Protein AF-A0A7S1XQ58-F1 (afdb_monomer_lite)

Radius of gyration: 17.84 Å; chains: 1; bounding box: 46×28×70 Å

Sequence (108 aa):
NTDGFRPALRLWKVTVDDVVQLRTLDGHVRGATSVAWSPDGQSLVSGSPEEKPRIWRTTAKDVEEVITLDRKFQGCGSLEWAADGQFLILGYTSDNDDDDDDDDNDDD

InterPro domains:
  IPR001680 WD40 repeat [PF00400] (21-56)
  IPR001680 WD40 repeat [PS50082] (25-66)
  IPR001680 WD40 repeat [SM00320] (18-57)
  IPR015943 WD40/YVTN repeat-like-containing domain superfamily [G3DSA:2.130.10.10] (2-100)

Organism: NCBI:txid124430

Structure (mmCIF, N/CA/C/O backbone):
data_AF-A0A7S1XQ58-F1
#
_entry.id   AF-A0A7S1XQ58-F1
#
loop_
_atom_site.group_PDB
_atom_site.id
_atom_site.type_symbol
_atom_site.label_atom_id
_atom_site.label_alt_id
_atom_site.label_comp_id
_atom_site.label_asym_id
_atom_site.label_entity_id
_atom_site.label_seq_id
_atom_site.pdbx_PDB_ins_code
_atom_site.Cartn_x
_atom_site.Cartn_y
_atom_site.Cartn_z
_atom_site.occupancy
_atom_site.B_iso_or_equiv
_atom_site.auth_seq_id
_atom_site.auth_comp_id
_atom_site.auth_asym_id
_atom_site.auth_atom_id
_atom_site.pdbx_PDB_model_num
ATOM 1 N N . ASN A 1 1 ? 29.030 3.249 -3.080 1.00 36.00 1 ASN A N 1
ATOM 2 C CA . ASN A 1 1 ? 28.599 1.884 -2.723 1.00 36.00 1 ASN A CA 1
ATOM 3 C C . ASN A 1 1 ? 27.344 1.979 -1.862 1.00 36.00 1 ASN A C 1
ATOM 5 O O . ASN A 1 1 ? 27.431 1.906 -0.64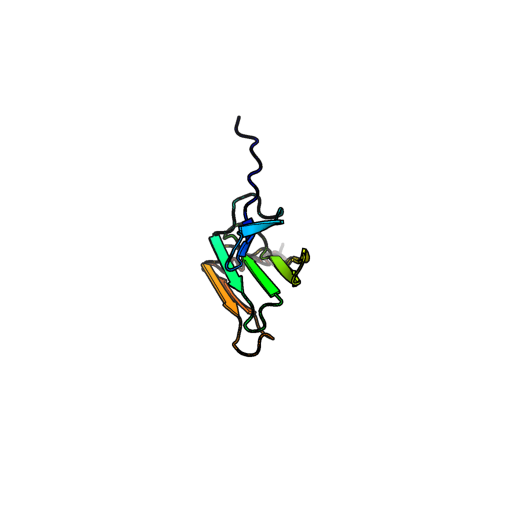5 1.00 36.00 1 ASN A O 1
ATOM 9 N N . THR A 1 2 ? 26.198 2.287 -2.468 1.00 40.34 2 THR A N 1
ATOM 10 C CA . THR A 1 2 ? 24.906 2.379 -1.772 1.00 40.34 2 THR A CA 1
ATOM 11 C C . THR A 1 2 ? 24.138 1.091 -2.017 1.00 40.34 2 THR A C 1
ATOM 13 O O . THR A 1 2 ? 23.146 1.097 -2.736 1.00 40.34 2 THR A O 1
ATOM 16 N N . ASP A 1 3 ? 24.607 -0.017 -1.448 1.00 53.31 3 ASP A N 1
ATOM 17 C CA . ASP A 1 3 ? 23.727 -1.172 -1.273 1.00 53.31 3 ASP A CA 1
ATOM 18 C C . ASP A 1 3 ? 22.868 -0.896 -0.036 1.00 53.31 3 ASP A C 1
ATOM 20 O O . ASP A 1 3 ? 23.154 -1.297 1.090 1.00 53.31 3 ASP A O 1
ATOM 24 N N . GLY A 1 4 ? 21.928 0.023 -0.226 1.00 50.00 4 GLY A N 1
ATOM 25 C CA . GLY A 1 4 ? 20.996 0.477 0.783 1.00 50.00 4 GLY A CA 1
ATOM 26 C C . GLY A 1 4 ? 19.613 0.154 0.278 1.00 50.00 4 GLY A C 1
ATOM 27 O O . GLY A 1 4 ? 18.927 1.065 -0.177 1.00 50.00 4 GLY A O 1
ATOM 28 N N . PHE A 1 5 ? 19.231 -1.124 0.334 1.00 54.72 5 PHE A N 1
ATOM 29 C CA . PHE A 1 5 ? 17.836 -1.535 0.211 1.00 54.72 5 PHE A CA 1
ATOM 30 C C . PHE A 1 5 ? 17.008 -0.660 1.159 1.00 54.72 5 PHE A C 1
ATOM 32 O O . PHE A 1 5 ? 17.092 -0.767 2.385 1.00 54.72 5 PHE A O 1
ATOM 39 N N . ARG A 1 6 ? 16.277 0.298 0.588 1.00 56.12 6 ARG A N 1
ATOM 40 C CA . ARG A 1 6 ? 15.321 1.113 1.327 1.00 56.12 6 ARG A CA 1
ATOM 41 C C . ARG A 1 6 ? 13.995 0.376 1.214 1.00 56.12 6 ARG A C 1
ATOM 43 O O . ARG A 1 6 ? 13.574 0.115 0.090 1.00 56.12 6 ARG A O 1
ATOM 50 N N . PRO A 1 7 ? 13.312 0.080 2.323 1.00 57.53 7 PRO A N 1
ATOM 51 C CA . PRO A 1 7 ? 11.928 -0.332 2.213 1.00 57.53 7 PRO A CA 1
ATOM 52 C C . PRO A 1 7 ? 11.128 0.777 1.531 1.00 57.53 7 PRO A C 1
ATOM 54 O O . PRO A 1 7 ? 11.113 1.913 2.015 1.00 57.53 7 PRO A O 1
ATOM 57 N N . ALA A 1 8 ? 10.505 0.458 0.400 1.00 71.31 8 ALA A N 1
ATOM 58 C CA . ALA A 1 8 ? 9.836 1.439 -0.448 1.00 71.31 8 ALA A CA 1
ATOM 59 C C . ALA A 1 8 ? 8.566 2.013 0.181 1.00 71.31 8 ALA A C 1
ATOM 61 O O . ALA A 1 8 ? 8.209 3.159 -0.077 1.00 71.31 8 ALA A O 1
ATOM 62 N N . LEU A 1 9 ? 7.878 1.221 1.002 1.00 76.31 9 LEU A N 1
ATOM 63 C CA . LEU A 1 9 ? 6.607 1.596 1.598 1.00 76.31 9 LEU A CA 1
ATOM 64 C C . LEU A 1 9 ? 6.551 1.138 3.049 1.00 76.31 9 LEU A C 1
ATOM 66 O O . LEU A 1 9 ? 7.072 0.089 3.430 1.00 76.31 9 LEU A O 1
ATOM 70 N N . ARG A 1 10 ? 5.896 1.941 3.876 1.00 80.44 10 ARG A N 1
ATOM 71 C CA . ARG A 1 10 ? 5.611 1.616 5.271 1.00 80.44 10 ARG A CA 1
ATOM 72 C C . ARG A 1 10 ? 4.145 1.906 5.518 1.00 80.44 10 ARG A C 1
ATOM 74 O O . ARG A 1 10 ? 3.628 2.912 5.040 1.00 80.44 10 ARG A O 1
ATOM 81 N N . LEU A 1 11 ? 3.491 1.017 6.254 1.00 82.25 11 LEU A N 1
ATOM 82 C CA . LEU A 1 11 ? 2.132 1.233 6.711 1.00 82.25 11 LEU A CA 1
ATOM 83 C C . LEU A 1 11 ? 2.141 1.634 8.182 1.00 82.25 11 LEU A C 1
ATOM 85 O O . LEU A 1 11 ? 2.735 0.954 9.024 1.00 82.25 11 LEU A O 1
ATOM 89 N N . TRP A 1 12 ? 1.412 2.702 8.487 1.00 84.56 12 TRP A N 1
ATOM 90 C CA . TRP A 1 12 ? 1.167 3.163 9.845 1.00 84.56 12 TRP A CA 1
ATOM 91 C C . TRP A 1 12 ? -0.320 3.099 10.162 1.00 84.56 12 TRP A C 1
ATOM 93 O O . TRP A 1 12 ? -1.159 3.510 9.361 1.00 84.56 12 TRP A O 1
ATOM 103 N N . LYS A 1 13 ? -0.637 2.609 11.356 1.00 83.44 13 LYS A N 1
ATOM 104 C CA . LYS A 1 13 ? -1.957 2.724 11.957 1.00 83.44 13 LYS A CA 1
ATOM 105 C C . LYS A 1 13 ? -1.989 3.989 12.791 1.00 83.44 13 LYS A C 1
ATOM 107 O O . LYS A 1 13 ? -1.280 4.088 13.788 1.00 83.44 13 LYS A O 1
ATOM 112 N N . VAL A 1 14 ? -2.826 4.931 12.379 1.00 84.75 14 VAL A N 1
ATOM 113 C CA . VAL A 1 14 ? -3.066 6.172 13.114 1.00 84.75 14 VAL A CA 1
ATOM 114 C C . VAL A 1 14 ? -4.330 5.999 13.944 1.00 84.75 14 VAL A C 1
ATOM 116 O O . VAL A 1 14 ? -5.383 5.623 13.43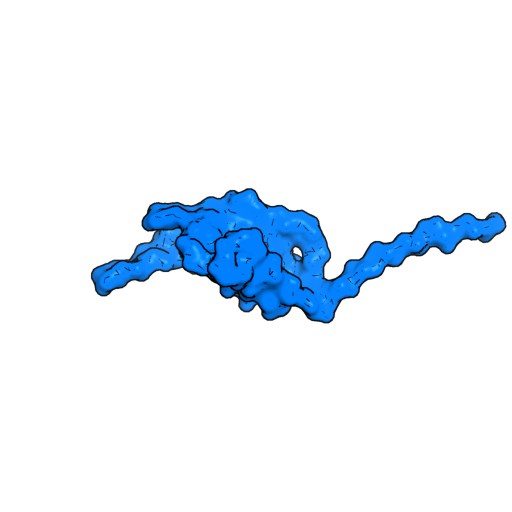2 1.00 84.75 14 VAL A O 1
ATOM 119 N N . THR A 1 15 ? -4.213 6.253 15.237 1.00 84.00 15 THR A N 1
ATOM 120 C CA . THR A 1 15 ? -5.324 6.350 16.183 1.00 84.00 15 THR A CA 1
ATOM 121 C C . THR A 1 15 ? -5.329 7.749 16.792 1.00 84.00 15 THR A C 1
ATOM 123 O O . THR A 1 15 ? -4.401 8.522 16.566 1.00 84.00 15 THR A O 1
ATOM 126 N N . VAL A 1 16 ? -6.379 8.094 17.541 1.00 87.44 16 VAL A N 1
ATOM 127 C CA . VAL A 1 16 ? -6.478 9.415 18.188 1.00 87.44 16 VAL A CA 1
ATOM 128 C C . VAL A 1 16 ? -5.291 9.669 19.127 1.00 87.44 16 VAL A C 1
ATOM 130 O O . VAL A 1 16 ? -4.820 10.800 19.210 1.00 87.44 16 VAL A O 1
ATOM 133 N N . ASP A 1 17 ? -4.778 8.614 19.764 1.00 87.81 17 ASP A N 1
ATOM 134 C CA . ASP A 1 17 ? -3.777 8.719 20.826 1.00 87.81 17 ASP A CA 1
ATOM 135 C C . ASP A 1 17 ? -2.373 8.237 20.414 1.00 87.81 17 ASP A C 1
ATOM 137 O O . ASP A 1 17 ? -1.408 8.512 21.124 1.00 87.81 17 ASP A O 1
ATOM 141 N N . ASP A 1 18 ? -2.237 7.513 19.294 1.00 86.75 18 ASP A N 1
ATOM 142 C CA . ASP A 1 18 ? -0.964 6.895 18.896 1.00 86.75 18 ASP A CA 1
ATOM 143 C C . ASP A 1 18 ? -0.843 6.635 17.383 1.00 86.75 18 ASP A C 1
ATOM 145 O O . ASP A 1 18 ? -1.837 6.400 16.685 1.00 86.75 18 ASP A O 1
ATOM 149 N N . VAL A 1 19 ? 0.397 6.611 16.890 1.00 87.62 19 VAL A N 1
ATOM 150 C CA . VAL A 1 19 ? 0.771 6.221 15.527 1.00 87.62 19 VAL A CA 1
ATOM 151 C C . VAL A 1 19 ? 1.730 5.041 15.599 1.00 87.62 19 VAL A C 1
ATOM 153 O O . VAL A 1 19 ? 2.916 5.189 15.888 1.00 87.62 19 VAL A O 1
ATOM 156 N N . VAL A 1 20 ? 1.228 3.857 15.258 1.00 86.62 20 VAL A N 1
ATOM 157 C CA . VAL A 1 20 ? 2.008 2.617 15.305 1.00 86.62 20 VAL A CA 1
ATOM 158 C C . VAL A 1 20 ? 2.376 2.194 13.891 1.00 86.62 20 VAL A C 1
ATOM 160 O O . VAL A 1 20 ? 1.503 1.998 13.045 1.00 86.62 20 VAL A O 1
ATOM 163 N N . GLN A 1 21 ? 3.670 2.019 13.615 1.00 84.38 21 GLN A N 1
ATOM 164 C CA . GLN A 1 21 ? 4.105 1.388 12.368 1.00 84.38 21 GLN A CA 1
ATOM 165 C C . GLN A 1 21 ? 3.688 -0.087 12.392 1.00 84.38 21 GLN A C 1
ATOM 167 O O . GLN A 1 21 ? 4.163 -0.846 13.231 1.00 84.38 21 GLN A O 1
ATOM 172 N N . LEU A 1 22 ? 2.801 -0.482 11.478 1.00 82.81 22 LEU A N 1
ATOM 173 C CA . LEU A 1 22 ? 2.323 -1.861 11.382 1.00 82.81 22 LEU A CA 1
ATOM 174 C C . LEU A 1 22 ? 3.335 -2.734 10.655 1.00 82.81 22 LEU A C 1
ATOM 176 O O . LEU A 1 22 ? 3.729 -3.782 11.156 1.00 82.81 22 LEU A O 1
ATOM 180 N N . ARG A 1 23 ? 3.748 -2.304 9.460 1.00 80.00 23 ARG A N 1
ATOM 181 C CA . ARG A 1 23 ? 4.592 -3.125 8.600 1.00 80.00 23 ARG A CA 1
ATOM 182 C C . ARG A 1 23 ? 5.395 -2.296 7.614 1.00 80.00 23 ARG A C 1
ATOM 184 O O . ARG A 1 23 ? 4.994 -1.212 7.191 1.00 80.00 23 ARG A O 1
ATOM 191 N N . THR A 1 24 ? 6.534 -2.855 7.252 1.00 81.12 24 THR A N 1
ATOM 192 C CA . THR A 1 24 ? 7.379 -2.410 6.157 1.00 81.12 24 THR A CA 1
ATOM 193 C C . THR A 1 24 ? 7.070 -3.283 4.940 1.00 81.12 24 THR A C 1
ATOM 195 O O . THR A 1 24 ? 7.140 -4.505 5.040 1.00 81.12 24 THR A O 1
ATOM 198 N N . LEU A 1 25 ? 6.649 -2.681 3.829 1.00 77.69 25 LEU A N 1
ATOM 199 C CA . LEU A 1 25 ? 6.297 -3.407 2.609 1.00 77.69 25 LEU A CA 1
ATOM 200 C C . LEU A 1 25 ? 7.542 -3.491 1.722 1.00 77.69 25 LEU A C 1
ATOM 202 O O . LEU A 1 25 ? 7.851 -2.575 0.953 1.00 77.69 25 LEU A O 1
ATOM 206 N N . ASP A 1 26 ? 8.274 -4.585 1.896 1.00 72.69 26 ASP A N 1
ATOM 207 C CA . ASP A 1 26 ? 9.482 -4.898 1.144 1.00 72.69 26 ASP A CA 1
ATOM 208 C C . ASP A 1 26 ? 9.111 -5.633 -0.146 1.00 72.69 26 ASP A C 1
ATOM 210 O O . ASP A 1 26 ? 8.364 -6.606 -0.123 1.00 72.69 26 ASP A O 1
ATOM 214 N N . GLY A 1 27 ? 9.610 -5.158 -1.287 1.00 65.56 27 GLY A N 1
ATOM 215 C CA . GLY A 1 27 ? 9.301 -5.773 -2.582 1.00 65.56 27 GLY A CA 1
ATOM 216 C C . GLY A 1 27 ? 9.433 -4.835 -3.776 1.00 65.56 27 GLY A C 1
ATOM 217 O O . GLY A 1 27 ? 9.603 -5.313 -4.898 1.00 65.56 27 GLY A O 1
ATOM 218 N N . HIS A 1 28 ? 9.398 -3.524 -3.529 1.00 69.56 28 HIS A N 1
ATOM 219 C CA . HIS A 1 28 ? 9.757 -2.507 -4.513 1.00 69.56 28 HIS A CA 1
ATOM 220 C C . HIS A 1 28 ? 11.212 -2.067 -4.270 1.00 69.56 28 HIS A C 1
ATOM 222 O O . HIS A 1 28 ? 11.515 -1.487 -3.229 1.00 69.56 28 HIS A O 1
ATOM 228 N N . VAL A 1 29 ? 12.127 -2.404 -5.177 1.00 62.75 29 VAL A N 1
ATOM 229 C CA . VAL A 1 29 ? 13.577 -2.140 -5.113 1.00 62.75 29 VAL A CA 1
ATOM 230 C C . VAL A 1 29 ? 13.900 -0.703 -5.536 1.00 62.75 29 VAL A C 1
ATOM 232 O O . VAL A 1 29 ? 14.799 -0.084 -4.966 1.00 62.75 29 VAL A O 1
ATOM 235 N N . ARG A 1 30 ? 13.158 -0.136 -6.496 1.00 66.75 30 ARG A N 1
ATOM 236 C CA . ARG A 1 30 ? 13.351 1.241 -6.996 1.00 66.75 30 ARG A CA 1
ATOM 237 C C . ARG A 1 30 ? 12.408 2.273 -6.368 1.00 66.75 30 ARG A C 1
ATOM 239 O O . ARG A 1 30 ? 12.538 3.463 -6.647 1.00 66.75 30 ARG A O 1
ATOM 246 N N . GLY A 1 31 ? 11.535 1.837 -5.460 1.00 69.06 31 GLY A N 1
ATOM 247 C CA . GLY A 1 31 ? 10.573 2.689 -4.763 1.00 69.06 31 GLY A CA 1
ATOM 248 C C . GLY A 1 31 ? 9.220 2.734 -5.472 1.00 69.06 31 GLY A C 1
ATOM 249 O O . GLY A 1 31 ? 9.148 2.748 -6.698 1.00 69.06 31 GLY A O 1
ATOM 250 N N . ALA A 1 32 ? 8.139 2.765 -4.694 1.00 73.00 32 ALA A N 1
ATOM 251 C CA . ALA A 1 32 ? 6.789 2.889 -5.231 1.00 73.00 32 ALA A CA 1
ATOM 252 C C . ALA A 1 32 ? 6.469 4.365 -5.500 1.00 73.00 32 ALA A C 1
ATOM 254 O O . ALA A 1 32 ? 6.593 5.201 -4.603 1.00 73.00 32 ALA A O 1
ATOM 255 N N . THR A 1 33 ? 6.050 4.687 -6.722 1.00 75.62 33 THR A N 1
ATOM 256 C CA . THR A 1 33 ? 5.640 6.049 -7.107 1.00 75.62 33 THR A CA 1
ATOM 257 C C . THR A 1 33 ? 4.145 6.272 -6.934 1.00 75.62 33 THR A C 1
ATOM 259 O O . THR A 1 33 ? 3.706 7.418 -6.879 1.00 75.62 33 THR A O 1
ATOM 262 N N . SER A 1 34 ? 3.363 5.195 -6.836 1.00 77.31 34 SER A N 1
ATOM 263 C CA . SER A 1 34 ? 1.912 5.265 -6.730 1.00 77.31 34 SER A CA 1
ATOM 264 C C . SER A 1 34 ? 1.369 4.242 -5.737 1.00 77.31 34 SER A C 1
ATOM 266 O O . SER A 1 34 ? 1.880 3.122 -5.623 1.00 77.31 34 SER A O 1
ATOM 268 N N . VAL A 1 35 ? 0.324 4.646 -5.013 1.00 81.88 35 VAL A N 1
ATOM 269 C CA . VAL A 1 35 ? -0.398 3.828 -4.035 1.00 81.88 35 VAL A CA 1
ATOM 270 C C . VAL A 1 35 ? -1.893 4.132 -4.092 1.00 81.88 35 VAL A C 1
ATOM 272 O O . VAL A 1 35 ? -2.283 5.297 -4.136 1.00 81.88 35 VAL A O 1
ATOM 275 N N . ALA A 1 36 ? -2.731 3.096 -4.053 1.00 85.56 36 ALA A N 1
ATOM 276 C CA . ALA A 1 36 ? -4.185 3.239 -4.067 1.00 85.56 36 ALA A CA 1
ATOM 277 C C . ALA A 1 36 ? -4.860 2.222 -3.142 1.00 85.56 36 ALA A C 1
ATOM 279 O O . ALA A 1 36 ? -4.620 1.015 -3.235 1.00 85.56 36 ALA A O 1
ATOM 280 N N . TRP A 1 37 ? -5.720 2.722 -2.258 1.00 84.75 37 TRP A N 1
ATOM 281 C CA . TRP A 1 37 ? -6.546 1.906 -1.374 1.00 84.75 37 TRP A CA 1
ATOM 282 C C . TRP A 1 37 ? -7.819 1.459 -2.077 1.00 84.75 37 TRP A C 1
ATOM 284 O O . TRP A 1 37 ? -8.425 2.240 -2.811 1.00 84.75 37 TRP A O 1
ATOM 294 N N . SER A 1 38 ? -8.243 0.227 -1.816 1.00 86.12 38 SER A N 1
ATOM 295 C CA . SER A 1 38 ? -9.579 -0.211 -2.186 1.00 86.12 38 SER A CA 1
ATOM 296 C C . SER A 1 38 ? -10.627 0.560 -1.368 1.00 86.12 38 SER A C 1
ATOM 298 O O . SER A 1 38 ? -10.374 0.907 -0.208 1.00 86.12 38 SER A O 1
ATOM 300 N N . PRO A 1 39 ? -11.823 0.818 -1.924 1.00 81.50 39 PRO A N 1
ATOM 301 C CA . PRO A 1 39 ? -12.896 1.523 -1.220 1.00 81.50 39 PRO A CA 1
ATOM 302 C C . PRO A 1 39 ? -13.350 0.828 0.069 1.00 81.50 39 PRO A C 1
ATOM 304 O O . PRO A 1 39 ? -13.835 1.483 0.988 1.00 81.50 39 PRO A O 1
ATOM 307 N N . ASP A 1 40 ? -13.182 -0.495 0.149 1.00 82.62 40 ASP A N 1
ATOM 308 C CA . ASP A 1 40 ? -13.493 -1.292 1.338 1.00 82.62 40 ASP A CA 1
ATOM 309 C C . ASP A 1 40 ? -12.405 -1.227 2.430 1.00 82.62 40 ASP A C 1
ATOM 311 O O . ASP A 1 40 ? -12.611 -1.735 3.534 1.00 82.62 40 ASP A O 1
ATOM 315 N N . GLY A 1 41 ? -11.251 -0.611 2.141 1.00 82.25 41 GLY A N 1
ATOM 316 C CA . GLY A 1 41 ? -10.117 -0.485 3.056 1.00 82.25 41 GLY A CA 1
ATOM 317 C C . GLY A 1 41 ? -9.428 -1.807 3.408 1.00 82.25 41 GLY A C 1
ATOM 318 O O . GLY A 1 41 ? -8.680 -1.853 4.384 1.00 82.25 41 GLY A O 1
ATOM 319 N N . GLN A 1 42 ? -9.690 -2.890 2.670 1.00 84.56 42 GLN A N 1
ATOM 320 C CA . GLN A 1 42 ? -9.094 -4.208 2.925 1.00 84.56 42 GLN A CA 1
ATOM 321 C C . GLN A 1 42 ? -7.896 -4.508 2.030 1.00 84.56 42 GLN A C 1
ATOM 323 O O . GLN A 1 42 ? -7.121 -5.416 2.333 1.00 84.56 42 GLN A O 1
ATOM 328 N N . SER A 1 43 ? -7.742 -3.774 0.932 1.00 86.31 43 SER A N 1
ATOM 329 C CA . SER A 1 43 ? -6.679 -3.976 -0.041 1.00 86.31 43 SER A CA 1
ATOM 330 C C . SER A 1 43 ? -5.978 -2.661 -0.367 1.00 86.31 43 SER A C 1
ATOM 332 O O . SER A 1 43 ? -6.566 -1.584 -0.408 1.00 86.31 43 SER A O 1
ATOM 334 N N . LEU A 1 44 ? -4.686 -2.760 -0.625 1.00 85.62 44 LEU A N 1
ATOM 335 C CA . LEU A 1 44 ? -3.822 -1.673 -1.045 1.00 85.62 44 LEU A CA 1
ATOM 336 C C . LEU A 1 44 ? -3.062 -2.144 -2.274 1.00 85.62 44 LEU A C 1
ATOM 338 O O . LEU A 1 44 ? -2.544 -3.255 -2.305 1.00 85.62 44 LEU A O 1
ATOM 342 N N . VAL A 1 45 ? -2.946 -1.284 -3.271 1.00 83.69 45 VAL A N 1
ATOM 343 C CA . VAL A 1 45 ? -2.106 -1.529 -4.441 1.00 83.69 45 VAL A CA 1
ATOM 344 C C . VAL A 1 45 ? -0.962 -0.548 -4.392 1.00 83.69 45 VAL A C 1
ATOM 346 O O . VAL A 1 45 ? -1.164 0.632 -4.107 1.00 83.69 45 VAL A O 1
ATOM 349 N N . SER A 1 46 ? 0.232 -1.035 -4.688 1.00 81.44 46 SER A N 1
ATOM 350 C CA . SER A 1 46 ? 1.381 -0.188 -4.947 1.00 81.44 46 SER A CA 1
ATOM 351 C C . SER A 1 46 ? 2.044 -0.537 -6.263 1.00 81.44 46 SER A C 1
ATOM 353 O O . SER A 1 46 ? 2.128 -1.704 -6.647 1.00 81.44 46 SER A O 1
ATOM 355 N N . GLY A 1 47 ? 2.537 0.491 -6.939 1.00 77.06 47 GLY A N 1
ATOM 356 C CA . GLY A 1 47 ? 3.178 0.369 -8.237 1.00 77.06 47 GLY A CA 1
ATOM 357 C C . GLY A 1 47 ? 4.416 1.249 -8.332 1.00 77.06 47 GLY A C 1
ATOM 358 O O . GLY A 1 47 ? 4.496 2.312 -7.704 1.00 77.06 47 GLY A O 1
ATOM 359 N N . SER A 1 48 ? 5.373 0.781 -9.129 1.00 74.81 48 SER A N 1
ATOM 360 C CA . SER A 1 48 ? 6.538 1.538 -9.572 1.00 74.81 48 SER A CA 1
ATOM 361 C C . SER A 1 48 ? 6.615 1.510 -11.105 1.00 74.81 48 SER A C 1
ATOM 363 O O . SER A 1 48 ? 6.241 0.497 -11.698 1.00 74.81 48 SER A O 1
ATOM 365 N N . PRO A 1 49 ? 7.135 2.554 -11.778 1.00 68.31 49 PRO A N 1
ATOM 366 C CA . PRO A 1 49 ? 7.286 2.578 -13.232 1.00 68.31 49 PRO A CA 1
ATOM 367 C C . PRO A 1 49 ? 8.202 1.474 -13.765 1.00 68.31 49 PRO A C 1
ATOM 369 O O . PRO A 1 49 ? 8.234 1.221 -14.962 1.00 68.31 49 PRO A O 1
ATOM 372 N N . GLU A 1 50 ? 8.961 0.835 -12.884 1.00 63.59 50 GLU A N 1
ATOM 373 C CA . GLU A 1 50 ? 9.987 -0.131 -13.248 1.00 63.59 50 GLU A CA 1
ATOM 374 C C . GLU A 1 50 ? 9.795 -1.495 -12.591 1.00 63.59 50 GLU A C 1
ATOM 376 O O . GLU A 1 50 ? 10.614 -2.398 -12.761 1.00 63.59 50 GLU A O 1
ATOM 381 N N . GLU A 1 51 ? 8.733 -1.648 -11.799 1.00 71.38 51 GLU A N 1
ATOM 382 C CA . GLU A 1 51 ? 8.523 -2.838 -10.991 1.00 71.38 51 GLU A CA 1
ATOM 383 C C . GLU A 1 51 ? 7.078 -3.287 -11.059 1.00 71.38 51 GLU A C 1
ATOM 385 O O . GLU A 1 51 ? 6.147 -2.512 -11.274 1.00 71.38 51 GLU A O 1
ATOM 390 N N . LYS A 1 52 ? 6.901 -4.585 -10.851 1.00 75.00 52 LYS A N 1
ATOM 391 C CA . LYS A 1 52 ? 5.593 -5.221 -10.881 1.00 75.00 52 LYS A CA 1
ATOM 392 C C . LYS A 1 52 ? 4.679 -4.575 -9.834 1.00 75.00 52 LYS A C 1
ATOM 394 O O . LYS A 1 52 ? 5.082 -4.478 -8.669 1.00 75.00 52 LYS A O 1
ATOM 399 N N . PRO A 1 53 ? 3.450 -4.168 -10.198 1.00 77.62 53 PRO A N 1
ATOM 400 C CA . PRO A 1 53 ? 2.473 -3.746 -9.215 1.00 77.62 53 PRO A CA 1
ATOM 401 C C . PRO A 1 53 ? 2.191 -4.888 -8.234 1.00 77.62 53 PRO A C 1
ATOM 403 O O . PRO A 1 53 ? 2.040 -6.053 -8.622 1.00 77.62 53 PRO A O 1
ATOM 406 N N . ARG A 1 54 ? 2.121 -4.537 -6.952 1.00 79.25 54 ARG A N 1
ATOM 407 C CA . ARG A 1 54 ? 1.873 -5.464 -5.847 1.00 79.25 54 ARG A CA 1
ATOM 408 C C . ARG A 1 54 ? 0.578 -5.094 -5.150 1.00 79.25 54 ARG A C 1
ATOM 410 O O . ARG A 1 54 ? 0.328 -3.920 -4.872 1.00 79.25 54 ARG A O 1
ATOM 417 N N . ILE A 1 55 ? -0.220 -6.109 -4.846 1.00 83.81 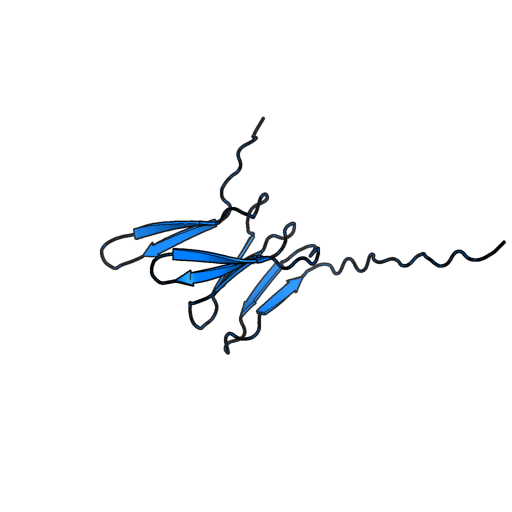55 ILE A N 1
ATOM 418 C CA . ILE A 1 55 ? -1.452 -5.991 -4.077 1.00 83.81 55 ILE A CA 1
ATOM 419 C C . ILE A 1 55 ? -1.212 -6.561 -2.685 1.00 83.81 55 ILE A C 1
ATOM 421 O O . ILE A 1 55 ? -0.778 -7.702 -2.509 1.00 83.81 55 ILE A O 1
ATOM 425 N N . TRP A 1 56 ? -1.552 -5.754 -1.697 1.00 85.25 56 TRP A N 1
ATOM 426 C CA . TRP A 1 56 ? -1.404 -6.022 -0.283 1.00 85.25 56 TRP A CA 1
ATOM 427 C C . TRP A 1 56 ? -2.790 -6.093 0.334 1.00 85.25 56 TRP A C 1
ATOM 429 O O . TRP A 1 56 ? -3.592 -5.181 0.157 1.00 85.25 56 TRP A O 1
ATOM 439 N N . ARG A 1 57 ? -3.082 -7.147 1.085 1.00 84.44 57 ARG A N 1
ATOM 440 C CA . ARG A 1 57 ? -4.279 -7.205 1.917 1.00 84.44 57 ARG A CA 1
ATOM 441 C C . ARG A 1 57 ? -3.938 -6.663 3.284 1.00 84.44 57 ARG A C 1
ATOM 443 O O . ARG A 1 57 ? -3.019 -7.139 3.945 1.00 84.44 57 ARG A O 1
ATOM 450 N N . THR A 1 58 ? -4.700 -5.678 3.712 1.00 80.19 58 THR A N 1
ATOM 451 C CA . THR A 1 58 ? -4.542 -5.032 5.002 1.00 80.19 58 THR A CA 1
ATOM 452 C C . THR A 1 58 ? -5.635 -5.502 5.944 1.00 80.19 58 THR A C 1
ATOM 454 O O . THR A 1 58 ? -6.826 -5.448 5.648 1.00 80.19 58 THR A O 1
ATOM 457 N N . THR A 1 59 ? -5.226 -5.930 7.121 1.00 76.25 59 THR A N 1
ATOM 458 C CA . THR A 1 59 ? -6.093 -6.254 8.245 1.00 76.25 59 THR A CA 1
ATOM 459 C C . THR A 1 59 ? -5.826 -5.258 9.370 1.00 76.25 59 THR A C 1
ATOM 461 O O . THR A 1 59 ? -4.789 -4.598 9.413 1.00 76.25 59 THR A O 1
ATOM 464 N N . ALA A 1 60 ? -6.737 -5.156 10.341 1.00 68.75 60 ALA A N 1
ATOM 465 C CA . ALA A 1 60 ? -6.618 -4.204 11.452 1.00 68.75 60 ALA A CA 1
ATOM 466 C C . ALA A 1 60 ? -5.337 -4.351 12.307 1.00 68.75 60 ALA A C 1
ATOM 468 O O . ALA A 1 60 ? -5.059 -3.481 13.146 1.00 68.75 60 ALA A O 1
ATOM 469 N N . LYS A 1 61 ? -4.612 -5.464 12.146 1.00 68.50 61 LYS A N 1
ATOM 470 C CA . LYS A 1 61 ? -3.389 -5.796 12.880 1.00 68.50 61 LYS A CA 1
ATOM 471 C C . LYS A 1 61 ? -2.183 -6.043 11.981 1.00 68.50 61 LYS A C 1
ATOM 473 O O . LYS A 1 61 ? -1.076 -5.999 12.502 1.00 68.50 61 LYS A O 1
ATOM 478 N N . ASP A 1 62 ? -2.377 -6.309 10.691 1.00 74.00 62 ASP A N 1
ATOM 479 C CA . ASP A 1 62 ? -1.278 -6.742 9.837 1.00 74.00 62 ASP A CA 1
ATOM 480 C C . ASP A 1 62 ? -1.526 -6.524 8.341 1.00 74.00 62 ASP A C 1
ATOM 482 O O . ASP A 1 62 ? -2.667 -6.350 7.924 1.00 74.00 62 ASP A O 1
ATOM 486 N N . VAL A 1 63 ? -0.471 -6.571 7.532 1.00 79.56 63 VAL A N 1
ATOM 487 C CA . VAL A 1 63 ? -0.544 -6.491 6.068 1.00 79.56 63 VAL A CA 1
ATOM 488 C C . VAL A 1 63 ? 0.201 -7.653 5.442 1.00 79.56 63 VAL A C 1
ATOM 490 O O . VAL A 1 63 ? 1.343 -7.925 5.795 1.00 79.56 63 VAL A O 1
ATOM 493 N N . GLU A 1 64 ? -0.409 -8.300 4.463 1.00 80.19 64 GLU A N 1
ATOM 494 C CA . GLU A 1 64 ? 0.206 -9.408 3.742 1.00 80.19 64 GLU A CA 1
ATOM 495 C C . GLU A 1 64 ? 0.196 -9.125 2.242 1.00 80.19 64 GLU A C 1
ATOM 497 O O . GLU A 1 64 ? -0.783 -8.608 1.704 1.00 80.19 64 GLU A O 1
ATOM 502 N N . GLU A 1 65 ? 1.297 -9.443 1.561 1.00 78.81 65 GLU A N 1
ATOM 503 C CA . GLU A 1 65 ? 1.313 -9.452 0.100 1.00 78.81 65 GLU A CA 1
ATOM 504 C C . GLU A 1 65 ? 0.441 -10.612 -0.386 1.00 78.81 65 GLU A C 1
ATOM 506 O O . GLU A 1 65 ? 0.650 -11.753 0.024 1.00 78.81 65 GLU A O 1
ATOM 511 N N . VAL A 1 66 ? -0.539 -10.325 -1.243 1.00 78.25 66 VAL A N 1
ATOM 512 C CA . VAL A 1 66 ? -1.455 -11.355 -1.761 1.00 78.25 66 VAL A CA 1
ATOM 513 C C . VAL A 1 66 ? -1.161 -11.673 -3.217 1.00 78.25 66 VAL A C 1
ATOM 515 O O . VAL A 1 66 ? -1.202 -12.839 -3.599 1.00 78.25 66 VAL A O 1
ATOM 518 N N . ILE A 1 67 ? -0.888 -10.656 -4.039 1.00 77.94 67 ILE A N 1
ATOM 519 C CA . ILE A 1 67 ? -0.701 -10.829 -5.483 1.00 77.94 67 ILE A CA 1
ATOM 520 C C . ILE A 1 67 ? 0.424 -9.917 -5.967 1.00 77.94 67 ILE A C 1
ATOM 522 O O . ILE A 1 67 ? 0.361 -8.702 -5.787 1.00 77.94 67 ILE A O 1
ATOM 526 N N . THR A 1 68 ? 1.406 -10.500 -6.652 1.00 73.06 68 THR A N 1
ATOM 527 C CA . THR A 1 68 ? 2.306 -9.772 -7.552 1.00 73.06 68 THR A CA 1
ATOM 528 C C . THR A 1 68 ? 1.802 -9.981 -8.975 1.00 73.06 68 THR A C 1
ATOM 530 O O . THR A 1 68 ? 1.655 -11.121 -9.419 1.00 73.06 68 THR A O 1
ATOM 533 N N . LEU A 1 69 ? 1.514 -8.898 -9.696 1.00 69.94 69 LEU A N 1
ATOM 534 C CA . LEU A 1 69 ? 1.110 -9.000 -11.096 1.00 69.94 69 LEU A CA 1
ATOM 535 C C . LEU A 1 69 ? 2.357 -9.274 -11.949 1.00 69.94 69 LEU A C 1
ATOM 537 O O . LEU A 1 69 ? 3.243 -8.433 -12.050 1.00 69.94 69 LEU A O 1
ATOM 541 N N . ASP A 1 70 ? 2.445 -10.473 -12.531 1.00 58.56 70 ASP A N 1
ATOM 542 C CA . ASP A 1 70 ? 3.671 -10.978 -13.175 1.0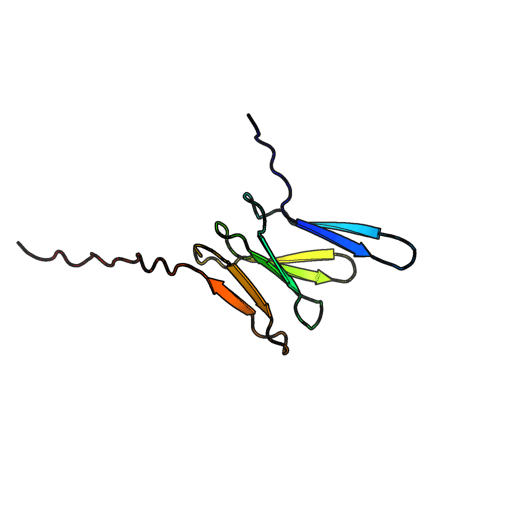0 58.56 70 ASP A CA 1
ATOM 543 C C . ASP A 1 70 ? 3.957 -10.385 -14.567 1.00 58.56 70 ASP A C 1
ATOM 545 O O . ASP A 1 70 ? 5.014 -10.620 -15.152 1.00 58.56 70 ASP A O 1
ATOM 549 N N . ARG A 1 71 ? 3.046 -9.568 -15.104 1.00 59.31 71 ARG A N 1
ATOM 550 C CA . ARG A 1 71 ? 3.295 -8.858 -16.360 1.00 59.31 71 ARG A CA 1
ATOM 551 C C . ARG A 1 71 ? 4.405 -7.824 -16.151 1.00 59.31 71 ARG A C 1
ATOM 553 O O . ARG A 1 71 ? 4.414 -7.078 -15.172 1.00 59.31 71 ARG A O 1
ATOM 560 N N . LYS A 1 72 ? 5.371 -7.798 -17.070 1.00 54.03 72 LYS A N 1
ATOM 561 C CA . LYS A 1 72 ? 6.378 -6.738 -17.137 1.00 54.03 72 LYS A CA 1
ATOM 562 C C . LYS A 1 72 ? 5.673 -5.466 -17.596 1.00 54.03 72 LYS A C 1
ATOM 564 O O . LYS A 1 72 ? 5.493 -5.255 -18.784 1.00 54.03 72 LYS A O 1
ATOM 569 N N . PHE A 1 73 ? 5.226 -4.652 -16.651 1.00 57.25 73 PHE A N 1
ATOM 570 C CA . PHE A 1 73 ? 4.651 -3.352 -16.969 1.00 57.25 73 PHE A CA 1
ATOM 571 C C . PHE A 1 73 ? 5.780 -2.327 -17.024 1.00 57.25 73 PHE A C 1
ATOM 573 O O . PHE A 1 73 ? 6.470 -2.130 -16.023 1.00 57.25 73 PHE A O 1
ATOM 580 N N . GLN A 1 74 ? 5.977 -1.684 -18.175 1.00 55.47 74 GLN A N 1
ATOM 581 C CA . GLN A 1 74 ? 6.772 -0.462 -18.233 1.00 55.47 74 GLN A CA 1
ATOM 582 C C . GLN A 1 74 ? 5.864 0.727 -17.916 1.00 55.47 74 GLN A C 1
ATOM 584 O O . GLN A 1 74 ? 4.877 0.982 -18.598 1.00 55.47 74 GLN A O 1
ATOM 589 N N . GLY A 1 75 ? 6.193 1.446 -16.848 1.00 56.47 75 GLY A N 1
ATOM 590 C CA . GLY A 1 75 ? 5.586 2.726 -16.521 1.00 56.47 75 GLY A CA 1
ATOM 591 C C . GLY A 1 75 ? 4.176 2.641 -15.947 1.00 56.47 75 GLY A C 1
ATOM 592 O O . GLY A 1 75 ? 3.242 3.069 -16.611 1.00 56.47 75 GLY A O 1
ATOM 593 N N . CYS A 1 76 ? 3.990 2.203 -14.693 1.00 62.25 76 CYS A N 1
ATOM 594 C CA . CYS A 1 76 ? 2.744 2.529 -13.991 1.00 62.25 76 CYS A CA 1
ATOM 595 C C . CYS A 1 76 ? 2.744 4.020 -13.587 1.00 62.25 76 CYS A C 1
ATOM 597 O O . CYS A 1 76 ? 3.499 4.465 -12.717 1.00 62.25 76 CYS A O 1
ATOM 599 N N . GLY A 1 77 ? 1.913 4.815 -14.258 1.00 62.75 77 GLY A N 1
ATOM 600 C CA . GLY A 1 77 ? 1.756 6.248 -14.001 1.00 62.75 77 GLY A CA 1
ATOM 601 C C . GLY A 1 77 ? 0.590 6.569 -13.067 1.00 62.75 77 GLY A C 1
ATOM 602 O O . GLY A 1 77 ? 0.617 7.589 -12.384 1.00 62.75 77 GLY A O 1
ATOM 603 N N . SER A 1 78 ? -0.424 5.700 -13.006 1.00 67.81 78 SER A N 1
ATOM 604 C CA . SER A 1 78 ? -1.625 5.913 -12.194 1.00 67.81 78 SER A CA 1
ATOM 605 C C . SER A 1 78 ? -2.219 4.593 -11.706 1.00 67.81 78 SER A C 1
ATOM 607 O O . SER A 1 78 ? -2.186 3.591 -12.419 1.00 67.81 78 SER A O 1
ATOM 609 N N . LEU A 1 79 ? -2.757 4.599 -10.487 1.00 76.06 79 LEU A N 1
ATOM 610 C CA . LEU A 1 79 ? -3.443 3.464 -9.871 1.00 76.06 79 LEU A CA 1
ATOM 611 C C . LEU A 1 79 ? -4.791 3.957 -9.350 1.00 76.06 79 LEU A C 1
ATOM 613 O O . LEU A 1 79 ? -4.822 4.869 -8.524 1.00 76.06 79 LEU A O 1
ATOM 617 N N . GLU A 1 80 ? -5.888 3.346 -9.793 1.00 80.06 80 GLU A N 1
ATOM 618 C CA . GLU A 1 80 ? -7.229 3.690 -9.316 1.00 80.06 80 GLU A CA 1
ATOM 619 C C . GLU A 1 80 ? -8.072 2.432 -9.108 1.00 80.06 80 GLU A C 1
ATOM 621 O O . GLU A 1 80 ? -8.191 1.582 -9.991 1.00 80.06 80 GLU A O 1
ATOM 626 N N . TRP A 1 81 ? -8.667 2.313 -7.924 1.00 82.12 81 TRP A N 1
ATOM 627 C CA . TRP A 1 81 ? -9.659 1.281 -7.659 1.00 82.12 81 TRP A CA 1
ATOM 628 C C . TRP A 1 81 ? -11.031 1.736 -8.136 1.00 82.12 81 TRP A C 1
ATOM 630 O O . TRP A 1 81 ? -11.455 2.859 -7.862 1.00 82.12 81 TRP A O 1
ATOM 640 N N . ALA A 1 82 ? -11.760 0.827 -8.774 1.00 78.69 82 ALA A N 1
ATOM 641 C CA . ALA A 1 82 ? -13.176 1.023 -9.014 1.00 78.69 82 ALA A CA 1
ATOM 642 C C . ALA A 1 82 ? -13.919 1.148 -7.679 1.00 78.69 82 ALA A C 1
ATOM 644 O O . ALA A 1 82 ? -13.572 0.502 -6.688 1.00 78.69 82 ALA A O 1
ATOM 645 N N . ALA A 1 83 ? -14.966 1.974 -7.659 1.00 77.06 83 ALA A N 1
ATOM 646 C CA . ALA A 1 83 ? -15.747 2.259 -6.455 1.00 77.06 83 ALA A CA 1
ATOM 647 C C . ALA A 1 83 ? -16.423 1.014 -5.847 1.00 77.06 83 ALA A C 1
ATOM 649 O O . ALA A 1 83 ? -16.765 1.016 -4.666 1.00 77.06 83 ALA A O 1
ATOM 650 N N . ASP A 1 84 ? -16.604 -0.046 -6.638 1.00 80.25 84 ASP A N 1
ATOM 651 C CA . ASP A 1 84 ? -17.120 -1.340 -6.186 1.00 80.25 84 ASP A CA 1
ATOM 652 C C . ASP A 1 84 ? -16.074 -2.210 -5.462 1.00 80.25 84 ASP A C 1
ATOM 654 O O . ASP A 1 84 ? -16.436 -3.224 -4.866 1.00 80.25 84 ASP A O 1
ATOM 658 N N . GLY A 1 85 ? -14.793 -1.827 -5.506 1.00 80.19 85 GLY A N 1
ATOM 659 C CA . GLY A 1 85 ? -13.668 -2.571 -4.938 1.00 80.19 85 GLY A CA 1
ATOM 660 C C . GLY A 1 85 ? -13.315 -3.867 -5.671 1.00 80.19 85 GLY A C 1
ATOM 661 O O . GLY A 1 85 ? -12.472 -4.616 -5.182 1.00 80.19 85 GLY A O 1
ATOM 662 N N . GLN A 1 86 ? -13.931 -4.151 -6.822 1.00 76.94 86 GLN A N 1
ATOM 663 C CA . GLN A 1 86 ? -13.698 -5.383 -7.586 1.00 76.94 86 GLN A CA 1
ATOM 664 C C . GLN A 1 86 ? -12.631 -5.210 -8.660 1.00 76.94 86 GLN A C 1
ATOM 666 O O . GLN A 1 86 ? -11.894 -6.151 -8.956 1.00 76.94 86 GLN A O 1
ATOM 671 N N . PHE A 1 87 ? -12.545 -4.012 -9.237 1.00 76.38 87 PHE A N 1
ATOM 672 C CA . PHE A 1 87 ? -11.641 -3.729 -10.344 1.00 76.38 87 PHE A CA 1
ATOM 673 C C . PHE A 1 87 ? -10.556 -2.737 -9.945 1.00 76.38 87 PHE A C 1
ATOM 675 O O . PHE A 1 87 ? -10.772 -1.813 -9.162 1.00 76.38 87 PHE A O 1
ATOM 682 N N . LEU A 1 88 ? -9.386 -2.924 -10.541 1.00 77.69 88 LEU A N 1
ATOM 683 C CA . LEU A 1 88 ? -8.238 -2.044 -10.416 1.00 77.69 88 LEU A CA 1
ATOM 684 C C . LEU A 1 88 ? -7.826 -1.619 -11.821 1.00 77.69 88 LEU A C 1
ATOM 686 O O . LEU A 1 88 ? -7.550 -2.469 -12.668 1.00 77.69 88 LEU A O 1
ATOM 690 N N . ILE A 1 89 ? -7.772 -0.312 -12.052 1.00 71.56 89 ILE A N 1
ATOM 691 C CA . ILE A 1 89 ? -7.276 0.266 -13.294 1.00 71.56 89 ILE A CA 1
ATOM 692 C C . ILE A 1 89 ? -5.825 0.680 -13.073 1.00 71.56 89 ILE A C 1
ATOM 694 O O . ILE A 1 89 ? -5.491 1.414 -12.139 1.00 71.56 89 ILE A O 1
ATOM 698 N N . LEU A 1 90 ? -4.963 0.182 -13.953 1.00 70.06 90 LEU A N 1
ATOM 699 C CA . LEU A 1 90 ? -3.554 0.534 -14.021 1.00 70.06 90 LEU A CA 1
ATOM 700 C C . LEU A 1 90 ? -3.374 1.429 -15.247 1.00 70.06 90 LEU A C 1
ATOM 702 O O . LEU A 1 90 ? -3.571 0.979 -16.372 1.00 70.06 90 LEU A O 1
ATOM 706 N N . GLY A 1 91 ? -3.036 2.697 -15.030 1.00 65.25 91 GLY A N 1
ATOM 707 C CA . GLY A 1 91 ? -2.682 3.610 -16.111 1.00 65.25 91 GLY A CA 1
ATOM 708 C C . GLY A 1 91 ? -1.205 3.459 -16.447 1.00 65.25 91 GLY A C 1
ATOM 709 O O . GLY A 1 91 ? -0.360 3.676 -15.573 1.00 65.25 91 GLY A O 1
ATOM 710 N N . TYR A 1 92 ? -0.899 3.111 -17.693 1.00 67.12 92 TYR A N 1
ATOM 711 C CA . TYR A 1 92 ? 0.466 2.986 -18.191 1.00 67.12 92 TYR A CA 1
ATOM 712 C C . TYR A 1 92 ? 0.759 4.019 -19.284 1.00 67.12 92 TYR A C 1
ATOM 714 O O . TYR A 1 92 ? -0.144 4.482 -19.979 1.00 67.12 92 TYR A O 1
ATOM 722 N N . THR A 1 93 ? 2.021 4.439 -19.392 1.00 58.31 93 THR A N 1
ATOM 723 C CA . THR A 1 93 ? 2.457 5.436 -20.390 1.00 58.31 93 THR A CA 1
ATOM 724 C C . THR A 1 93 ? 3.111 4.814 -21.623 1.00 58.31 93 THR A C 1
ATOM 726 O O . THR A 1 93 ? 3.336 5.523 -22.598 1.00 58.31 93 THR A O 1
ATOM 729 N N . SER A 1 94 ? 3.414 3.515 -21.585 1.00 56.53 94 SER A N 1
ATOM 730 C CA . SER A 1 94 ? 4.019 2.770 -22.689 1.00 56.53 94 SER A CA 1
ATOM 731 C C . SER A 1 94 ? 3.562 1.312 -22.643 1.00 56.53 94 SER A C 1
ATOM 733 O O . SER A 1 94 ? 3.963 0.575 -21.742 1.00 56.53 94 SER A O 1
ATOM 735 N N . ASP A 1 95 ? 2.750 0.904 -23.614 1.00 53.59 95 ASP A N 1
ATOM 736 C CA . ASP A 1 95 ? 2.712 -0.496 -24.031 1.00 53.59 95 ASP A CA 1
ATO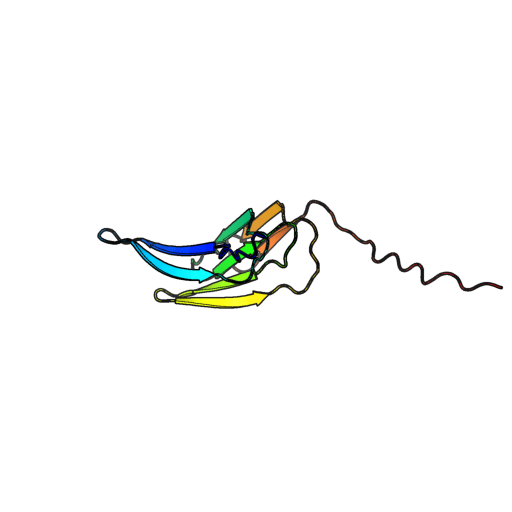M 737 C C . ASP A 1 95 ? 3.998 -0.706 -24.834 1.00 53.59 95 ASP A C 1
ATOM 739 O O . ASP A 1 95 ? 4.089 -0.265 -25.976 1.00 53.59 95 ASP A O 1
ATOM 743 N N . ASN A 1 96 ? 5.037 -1.294 -24.234 1.00 50.03 96 ASN A N 1
ATOM 744 C CA . ASN A 1 96 ? 6.031 -1.960 -25.072 1.00 50.03 96 ASN A CA 1
ATOM 745 C C . ASN A 1 96 ? 5.377 -3.270 -25.503 1.00 50.03 96 ASN A C 1
ATOM 747 O O . ASN A 1 96 ? 5.640 -4.314 -24.909 1.00 50.03 96 ASN A O 1
ATOM 751 N N . ASP A 1 97 ? 4.537 -3.186 -26.531 1.00 51.00 97 ASP A N 1
ATOM 752 C CA . ASP A 1 97 ? 4.188 -4.304 -27.409 1.00 51.00 97 ASP A CA 1
ATOM 753 C C . ASP A 1 97 ? 5.418 -4.715 -28.255 1.00 51.00 97 ASP A C 1
ATOM 755 O O . ASP A 1 97 ? 5.268 -5.169 -29.378 1.00 51.00 97 ASP A O 1
ATOM 759 N N . ASP A 1 98 ? 6.643 -4.611 -27.714 1.00 52.19 98 ASP A N 1
ATOM 760 C CA . ASP A 1 98 ? 7.846 -5.196 -28.322 1.00 52.19 98 ASP A CA 1
ATOM 761 C C . ASP A 1 98 ? 7.885 -6.722 -28.061 1.00 52.19 98 ASP A C 1
ATOM 763 O O . ASP A 1 98 ? 8.956 -7.320 -27.946 1.00 52.19 98 ASP A O 1
ATOM 767 N N . ASP A 1 99 ? 6.716 -7.366 -27.977 1.00 51.38 99 ASP A N 1
ATOM 768 C CA . ASP A 1 99 ? 6.546 -8.677 -28.598 1.00 51.38 99 ASP A CA 1
ATOM 769 C C . ASP A 1 99 ? 6.496 -8.413 -30.120 1.00 51.38 99 ASP A C 1
ATOM 771 O O . ASP A 1 99 ? 5.488 -8.650 -30.783 1.00 51.38 99 ASP A O 1
ATOM 775 N N . ASP A 1 100 ? 7.588 -7.864 -30.673 1.00 53.00 100 ASP A N 1
ATOM 776 C CA . ASP A 1 100 ? 7.909 -8.060 -32.078 1.00 53.00 100 ASP A CA 1
ATOM 777 C C . ASP A 1 100 ? 8.152 -9.568 -32.192 1.00 53.00 100 ASP A C 1
ATOM 779 O O . ASP A 1 100 ? 9.261 -10.077 -31.999 1.00 53.00 100 ASP A O 1
ATOM 783 N N . ASP A 1 101 ? 7.056 -10.282 -32.443 1.00 53.16 101 ASP A N 1
ATOM 784 C CA . ASP A 1 101 ? 7.000 -11.532 -33.182 1.00 53.16 101 ASP A CA 1
ATOM 785 C C . ASP A 1 101 ? 7.640 -11.306 -34.572 1.00 53.16 101 ASP A C 1
ATOM 787 O O . ASP A 1 101 ? 7.004 -11.481 -35.606 1.00 53.16 101 ASP A O 1
ATOM 791 N N . ASP A 1 102 ? 8.925 -10.948 -34.625 1.00 55.16 102 ASP A N 1
ATOM 792 C CA . ASP A 1 102 ? 9.765 -11.165 -35.803 1.00 55.16 102 ASP A CA 1
ATOM 793 C C . ASP A 1 102 ? 10.204 -12.645 -35.797 1.00 55.16 102 ASP A C 1
ATOM 795 O O . ASP A 1 102 ? 11.389 -12.980 -35.801 1.00 55.16 102 ASP A O 1
ATOM 799 N N . ASP A 1 103 ? 9.215 -13.544 -35.747 1.00 55.88 103 ASP A N 1
ATOM 800 C CA . ASP A 1 103 ? 9.354 -14.958 -36.121 1.00 55.88 103 ASP A CA 1
ATOM 801 C C . ASP A 1 103 ? 9.043 -15.156 -37.623 1.00 55.88 103 ASP A C 1
ATOM 803 O O . ASP A 1 103 ? 9.036 -16.281 -38.116 1.00 55.88 103 ASP A O 1
ATOM 807 N N . ASP A 1 104 ? 8.865 -14.071 -38.386 1.00 57.03 104 ASP A N 1
ATOM 808 C CA . ASP A 1 104 ? 8.788 -14.108 -39.848 1.00 57.03 104 ASP A CA 1
ATOM 809 C C . ASP A 1 104 ? 10.154 -13.774 -40.471 1.00 57.03 104 ASP A C 1
ATOM 811 O O . ASP A 1 104 ? 10.420 -12.675 -40.961 1.00 57.03 104 ASP A O 1
ATOM 815 N N . ASN A 1 105 ? 11.033 -14.774 -40.491 1.00 52.09 105 ASN A N 1
ATOM 816 C CA . ASN A 1 105 ? 11.993 -14.916 -41.586 1.00 52.09 105 ASN A CA 1
ATOM 817 C C . ASN A 1 105 ? 12.144 -16.400 -41.960 1.00 52.09 105 ASN A C 1
ATOM 819 O O . ASN A 1 105 ? 13.232 -16.978 -41.927 1.00 52.09 105 ASN A O 1
ATOM 823 N N . ASP A 1 106 ? 11.014 -17.008 -42.326 1.00 62.91 106 ASP A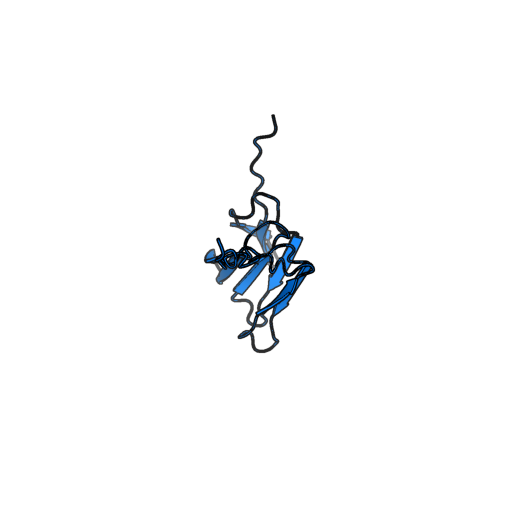 N 1
ATOM 824 C CA . ASP A 1 106 ? 10.995 -17.971 -43.425 1.00 62.91 106 ASP A CA 1
ATOM 825 C C . ASP A 1 106 ? 11.232 -17.177 -44.726 1.00 62.91 106 ASP A C 1
ATOM 827 O O . ASP A 1 106 ? 10.366 -16.410 -45.138 1.00 62.91 106 ASP A O 1
ATOM 831 N N . ASP A 1 107 ? 12.423 -17.287 -45.325 1.00 59.66 107 ASP A N 1
ATOM 832 C CA . ASP A 1 107 ? 12.600 -17.627 -46.750 1.00 59.66 107 ASP A CA 1
ATOM 833 C C . ASP A 1 107 ? 14.080 -17.519 -47.207 1.00 59.66 107 ASP A C 1
ATOM 835 O O . ASP A 1 107 ? 14.750 -16.503 -47.005 1.00 59.66 107 ASP A O 1
ATOM 839 N N . ASP A 1 108 ? 14.505 -18.596 -47.892 1.00 50.81 108 ASP A N 1
ATOM 840 C CA . ASP A 1 108 ? 15.732 -18.897 -48.676 1.00 50.81 108 ASP A CA 1
ATOM 841 C C . ASP A 1 108 ? 16.995 -19.481 -47.992 1.00 50.81 108 ASP A C 1
ATOM 843 O O . ASP A 1 108 ? 17.899 -18.739 -47.539 1.00 50.81 108 ASP A O 1
#

Foldseek 3Di:
DCPPQDQQDWDWDDDPVDIHTQDRRRDDRPHFPDKDAQLVRQKIWTDDQQAFIWIWGDDPRHIDTDDGDPDGAHAQPDWDADNVSPDIDTDGPDDPPVPPPPVPDPDD

pLDDT: mean 71.18, std 12.33, range [36.0, 87.81]

Secondary structure (DSSP, 8-state):
-------SEEEEEE-SS-EEEEEEE---SS--SEEEE-TTSSEEEEEETTEEEEEEEE-SS-EEEEEE--S--S-EEEEEE-TTSS-EEEEES---------------